Protein AF-A0A820KXP9-F1 (afdb_monomer_lite)

Structure (mmCIF, N/CA/C/O backbone):
data_AF-A0A820KXP9-F1
#
_entry.id   AF-A0A820KXP9-F1
#
loop_
_atom_site.group_PDB
_atom_site.id
_atom_site.type_symbol
_atom_site.label_atom_id
_atom_site.label_alt_id
_atom_site.label_comp_id
_atom_site.label_asym_id
_atom_site.label_entity_id
_atom_site.label_seq_id
_atom_site.pdbx_PDB_ins_code
_atom_site.Cartn_x
_atom_site.Cartn_y
_atom_site.Cartn_z
_atom_site.occupancy
_atom_site.B_iso_or_equiv
_atom_site.auth_seq_id
_atom_site.auth_comp_id
_atom_site.auth_asym_id
_atom_site.auth_atom_id
_atom_site.pdbx_PDB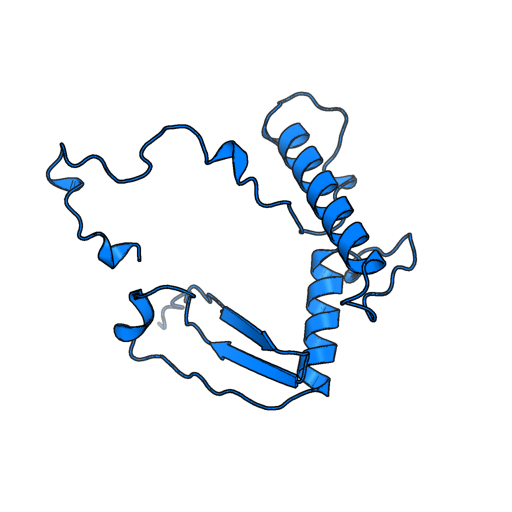_model_num
ATOM 1 N N . MET A 1 1 ? 35.021 18.120 13.306 1.00 30.69 1 MET A N 1
ATOM 2 C CA . MET A 1 1 ? 33.704 17.980 13.964 1.00 30.69 1 MET A CA 1
ATOM 3 C C . MET A 1 1 ? 32.662 17.988 12.854 1.00 30.69 1 MET A C 1
ATOM 5 O O . MET A 1 1 ? 32.272 19.050 12.396 1.00 30.69 1 MET A O 1
ATOM 9 N N . GLY A 1 2 ? 32.375 16.816 12.280 1.00 27.61 2 GLY A N 1
ATOM 10 C CA . GLY A 1 2 ? 31.462 16.685 11.142 1.00 27.61 2 GLY A CA 1
ATOM 11 C C . GLY A 1 2 ? 30.035 16.530 11.647 1.00 27.61 2 GLY A C 1
ATOM 12 O O . GLY A 1 2 ? 29.749 15.583 12.373 1.00 27.61 2 GLY A O 1
ATOM 13 N N . SER A 1 3 ? 29.175 17.485 11.307 1.00 26.31 3 SER A N 1
ATOM 14 C CA . SER A 1 3 ? 27.738 17.419 11.563 1.00 26.31 3 SER A CA 1
ATOM 15 C C . SER A 1 3 ? 27.123 16.321 10.693 1.00 26.31 3 SER A C 1
ATOM 17 O O . SER A 1 3 ? 27.198 16.388 9.466 1.00 26.31 3 SER A O 1
ATOM 19 N N . LEU A 1 4 ? 26.534 15.305 11.327 1.00 26.64 4 LEU A N 1
ATOM 20 C CA . LEU A 1 4 ? 25.611 14.372 10.686 1.00 26.64 4 LEU A CA 1
ATOM 21 C C . LEU A 1 4 ? 24.338 15.152 10.338 1.00 26.64 4 LEU A C 1
ATOM 23 O O . LEU A 1 4 ? 23.431 15.290 11.157 1.00 26.64 4 LEU A O 1
ATOM 27 N N . VAL A 1 5 ? 24.282 15.688 9.120 1.00 29.08 5 VAL A N 1
ATOM 28 C CA . VAL A 1 5 ? 23.026 16.166 8.543 1.00 29.08 5 VAL A CA 1
ATOM 29 C C . VAL A 1 5 ? 22.189 14.927 8.246 1.00 29.08 5 VAL A C 1
ATOM 31 O O . VAL A 1 5 ? 22.459 14.190 7.303 1.00 29.08 5 VAL A O 1
ATOM 34 N N . SER A 1 6 ? 21.195 14.677 9.096 1.00 33.34 6 SER A N 1
ATOM 35 C CA . SER A 1 6 ? 20.122 13.721 8.834 1.00 33.34 6 SER A CA 1
ATOM 36 C C . SER A 1 6 ? 19.336 14.208 7.614 1.00 33.34 6 SER A C 1
ATOM 38 O O . SER A 1 6 ? 18.463 15.073 7.724 1.00 33.34 6 SER A O 1
ATOM 40 N N . SER A 1 7 ? 19.697 13.728 6.422 1.00 35.66 7 SER A N 1
ATOM 41 C CA . SER A 1 7 ? 18.895 13.937 5.221 1.00 35.66 7 SER A CA 1
ATOM 42 C C . SER A 1 7 ? 17.624 13.108 5.358 1.00 35.66 7 SER A C 1
ATOM 44 O O . SER A 1 7 ? 17.677 11.891 5.525 1.00 35.66 7 SER A O 1
ATOM 46 N N . ARG A 1 8 ? 16.463 13.769 5.304 1.00 41.28 8 ARG A N 1
ATOM 47 C CA . ARG A 1 8 ? 15.166 13.102 5.151 1.00 41.28 8 ARG A CA 1
ATOM 48 C C . ARG A 1 8 ? 15.211 12.289 3.855 1.00 41.28 8 ARG A C 1
ATOM 50 O O . ARG A 1 8 ? 15.072 12.846 2.771 1.00 41.28 8 ARG A O 1
ATOM 57 N N . ASN A 1 9 ? 15.479 10.993 3.968 1.00 41.69 9 ASN A N 1
ATOM 58 C CA . ASN A 1 9 ? 15.528 10.069 2.841 1.00 41.69 9 ASN A CA 1
ATOM 59 C C . ASN A 1 9 ? 14.094 9.758 2.397 1.00 41.69 9 ASN A C 1
ATOM 61 O O . ASN A 1 9 ? 13.546 8.711 2.736 1.00 41.69 9 ASN A O 1
ATOM 65 N N . ASN A 1 10 ? 13.475 10.677 1.659 1.00 53.03 10 ASN A N 1
ATOM 66 C CA . ASN A 1 10 ? 12.269 10.361 0.905 1.00 53.03 10 ASN A CA 1
ATOM 67 C C . ASN A 1 10 ? 12.702 9.467 -0.258 1.00 53.03 10 ASN A C 1
ATOM 69 O O . ASN A 1 10 ? 13.317 9.935 -1.213 1.00 53.03 10 ASN A O 1
ATOM 73 N N . ILE A 1 11 ? 12.460 8.164 -0.133 1.00 59.84 11 ILE A N 1
ATOM 74 C CA . ILE A 1 11 ? 12.668 7.222 -1.229 1.00 59.84 11 ILE A CA 1
ATOM 75 C C . ILE A 1 11 ? 11.382 7.210 -2.043 1.00 59.84 11 ILE A C 1
ATOM 77 O O . ILE A 1 11 ? 10.348 6.733 -1.576 1.00 59.84 11 ILE A O 1
ATOM 81 N N . CYS A 1 12 ? 11.463 7.704 -3.271 1.00 57.97 12 CYS A N 1
ATOM 82 C CA . CYS A 1 12 ? 10.415 7.536 -4.258 1.00 57.97 12 CYS A CA 1
ATOM 83 C C . CYS A 1 12 ? 10.835 6.430 -5.214 1.00 57.97 12 CYS A C 1
ATOM 85 O O . CYS A 1 12 ? 11.901 6.478 -5.831 1.00 57.97 12 CYS A O 1
ATOM 87 N N . SER A 1 13 ? 10.001 5.402 -5.304 1.00 65.94 13 SER A N 1
ATOM 88 C CA . SER A 1 13 ? 10.236 4.270 -6.187 1.00 65.94 13 SER A CA 1
ATOM 89 C C . SER A 1 13 ? 8.992 3.975 -6.998 1.00 65.94 13 SER A C 1
ATOM 91 O O . SER A 1 13 ? 7.913 3.822 -6.425 1.00 65.94 13 SER A O 1
ATOM 93 N N . PHE A 1 14 ? 9.157 3.838 -8.307 1.00 67.56 14 PHE A N 1
ATOM 94 C CA . PHE A 1 14 ? 8.088 3.464 -9.221 1.00 67.56 14 PHE A CA 1
ATOM 95 C C . PHE A 1 14 ? 8.423 2.129 -9.876 1.00 67.56 14 PHE A C 1
ATOM 97 O O . PHE A 1 14 ? 9.585 1.860 -10.187 1.00 67.56 14 PHE A O 1
ATOM 104 N N . LYS A 1 15 ? 7.412 1.277 -10.061 1.00 70.62 15 LYS A N 1
ATOM 105 C CA . LYS A 1 15 ? 7.572 -0.052 -10.658 1.00 70.62 15 LYS A CA 1
ATOM 106 C C . LYS A 1 15 ? 6.535 -0.267 -11.745 1.00 70.62 15 LYS A C 1
ATOM 108 O O . LYS A 1 15 ? 5.350 -0.055 -11.511 1.00 70.62 15 LYS A O 1
ATOM 113 N N . ILE A 1 16 ? 6.996 -0.761 -12.890 1.00 70.31 16 ILE A N 1
ATOM 114 C CA . ILE A 1 16 ? 6.144 -1.148 -14.017 1.00 70.31 16 ILE A CA 1
ATOM 115 C C . ILE A 1 16 ? 6.354 -2.637 -14.276 1.00 70.31 16 ILE A C 1
ATOM 117 O O . ILE A 1 16 ? 7.490 -3.075 -14.492 1.00 70.31 16 ILE A O 1
ATOM 121 N N . ASP A 1 17 ? 5.265 -3.405 -14.222 1.00 73.88 17 ASP A N 1
ATOM 122 C CA . ASP A 1 17 ? 5.172 -4.822 -14.610 1.00 73.88 17 ASP A CA 1
ATOM 123 C C . ASP A 1 17 ? 6.248 -5.754 -14.038 1.00 73.88 17 ASP A C 1
ATOM 125 O O . ASP A 1 17 ? 6.628 -6.740 -14.669 1.00 73.88 17 ASP A O 1
ATOM 129 N N . ASP A 1 18 ? 6.790 -5.440 -12.858 1.00 76.81 18 ASP A N 1
ATOM 130 C CA . ASP A 1 18 ? 7.948 -6.138 -12.285 1.00 76.81 18 ASP A CA 1
ATOM 131 C C . ASP A 1 18 ? 9.154 -6.229 -13.234 1.00 76.81 18 ASP A C 1
ATOM 133 O O . ASP A 1 18 ? 9.982 -7.123 -13.091 1.00 76.81 18 ASP A O 1
ATOM 137 N N . ARG A 1 19 ? 9.275 -5.325 -14.210 1.00 72.19 19 ARG A N 1
ATOM 138 C CA . ARG A 1 19 ? 10.355 -5.318 -15.211 1.00 72.19 19 ARG A CA 1
ATOM 139 C C . ARG A 1 19 ? 11.213 -4.079 -15.125 1.00 72.19 19 ARG A C 1
ATOM 141 O O . ARG A 1 19 ? 12.417 -4.167 -15.355 1.00 72.19 19 ARG A O 1
ATOM 148 N N . MET A 1 20 ? 10.600 -2.955 -14.786 1.00 73.19 20 MET A N 1
ATOM 149 C CA . MET A 1 20 ? 11.275 -1.674 -14.680 1.00 73.19 20 MET A CA 1
ATOM 150 C C . MET A 1 20 ? 11.098 -1.118 -13.279 1.00 73.19 20 MET A C 1
ATOM 152 O O . MET A 1 20 ? 10.023 -1.231 -12.682 1.00 73.19 20 MET A O 1
ATOM 156 N N . SER A 1 21 ? 12.167 -0.517 -12.772 1.00 74.50 21 SER A N 1
ATOM 157 C CA . SER A 1 21 ? 12.122 0.290 -11.565 1.00 74.50 21 SER A CA 1
ATOM 158 C C . SER A 1 21 ? 12.817 1.611 -11.828 1.00 74.50 21 SER A C 1
ATOM 160 O O . SER A 1 21 ? 13.887 1.630 -12.436 1.00 74.50 21 SER A O 1
ATOM 162 N N . THR A 1 22 ? 12.235 2.685 -11.313 1.00 76.44 22 THR A N 1
ATOM 163 C CA . THR A 1 22 ? 12.957 3.929 -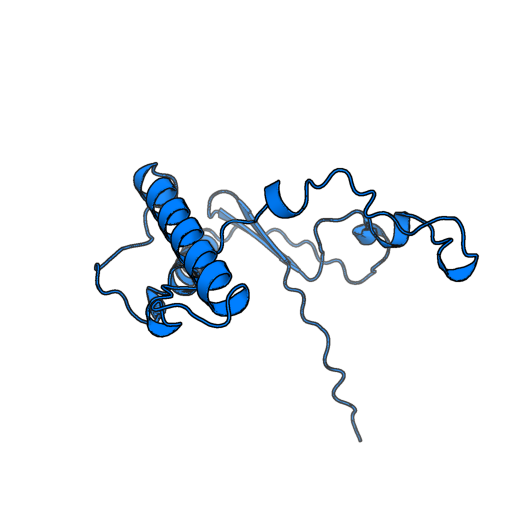11.048 1.00 76.44 22 THR A CA 1
ATOM 164 C C . THR A 1 22 ? 13.043 4.101 -9.536 1.00 76.44 22 THR A C 1
ATOM 166 O O . THR A 1 22 ? 12.128 3.712 -8.800 1.00 76.44 22 THR A O 1
ATOM 169 N N . CYS A 1 23 ? 14.173 4.600 -9.052 1.00 73.75 23 CYS A N 1
ATOM 170 C CA . CYS A 1 23 ? 14.372 4.936 -7.649 1.00 73.75 23 CYS A CA 1
ATOM 171 C C . CYS A 1 23 ? 15.129 6.256 -7.560 1.00 73.75 23 CYS A C 1
ATOM 173 O O . CYS A 1 23 ? 16.123 6.446 -8.255 1.00 73.75 23 CYS A O 1
ATOM 175 N N . GLY A 1 24 ? 14.673 7.150 -6.693 1.00 73.88 24 GLY A N 1
ATOM 176 C CA . GLY A 1 24 ? 15.313 8.440 -6.492 1.00 73.88 24 GLY A CA 1
ATOM 177 C C . GLY A 1 24 ? 14.679 9.207 -5.342 1.00 73.88 24 GLY A C 1
ATOM 178 O O . GLY A 1 24 ? 13.842 8.683 -4.607 1.00 73.88 24 GLY A O 1
ATOM 179 N N . SER A 1 25 ? 15.075 10.467 -5.200 1.00 74.38 25 SER A N 1
ATOM 180 C CA . SER A 1 25 ? 14.521 11.397 -4.208 1.00 74.38 25 SER A CA 1
ATOM 181 C C . SER A 1 25 ? 13.325 12.204 -4.727 1.00 74.38 25 SER A C 1
ATOM 183 O O . SER A 1 25 ? 12.851 13.114 -4.052 1.00 74.38 25 SER A O 1
ATOM 185 N N . ALA A 1 26 ? 12.869 11.914 -5.947 1.00 72.69 26 ALA A N 1
ATOM 186 C CA . ALA A 1 26 ? 11.860 12.683 -6.660 1.00 72.69 26 ALA A CA 1
ATOM 187 C C . ALA A 1 26 ? 10.428 12.306 -6.252 1.00 72.69 26 ALA A C 1
ATOM 189 O O . ALA A 1 26 ? 9.919 11.261 -6.658 1.00 72.69 26 ALA A O 1
ATOM 190 N N . ASN A 1 27 ? 9.754 13.194 -5.521 1.00 74.81 27 ASN A N 1
ATOM 191 C CA . ASN A 1 27 ? 8.331 13.059 -5.198 1.00 74.81 27 ASN A CA 1
ATOM 192 C C . ASN A 1 27 ? 7.446 13.182 -6.452 1.00 74.81 27 ASN A C 1
ATOM 194 O O . ASN A 1 27 ? 7.836 13.806 -7.431 1.00 74.81 27 ASN A O 1
ATOM 198 N N . ILE A 1 28 ? 6.233 12.613 -6.431 1.00 77.62 28 ILE A N 1
ATOM 199 C CA . ILE A 1 28 ? 5.243 12.757 -7.516 1.00 77.62 28 ILE A CA 1
ATOM 200 C C . ILE A 1 28 ? 4.494 14.083 -7.331 1.00 77.62 28 ILE A C 1
ATOM 202 O O . ILE A 1 28 ? 3.407 14.110 -6.764 1.00 77.62 28 ILE A O 1
ATOM 206 N N . ASN A 1 29 ? 5.118 15.180 -7.751 1.00 76.75 29 ASN A N 1
ATOM 207 C CA . ASN A 1 29 ? 4.562 16.532 -7.736 1.00 76.75 29 ASN A CA 1
ATOM 208 C C . ASN A 1 29 ? 5.291 17.422 -8.773 1.00 76.75 29 ASN A C 1
ATOM 210 O O . ASN A 1 29 ? 6.221 16.949 -9.433 1.00 76.75 29 ASN A O 1
ATOM 214 N N . ASP A 1 30 ? 4.867 18.670 -8.948 1.00 75.12 30 ASP A N 1
ATOM 215 C CA . ASP A 1 30 ? 5.422 19.616 -9.930 1.00 75.12 30 ASP A CA 1
ATOM 216 C C . ASP A 1 30 ? 6.693 20.322 -9.413 1.00 75.12 30 ASP A C 1
ATOM 218 O O . ASP A 1 30 ? 7.436 20.936 -10.181 1.00 75.12 30 ASP A O 1
ATOM 222 N N . LEU A 1 31 ? 7.037 20.149 -8.128 1.00 68.88 31 LEU A N 1
ATOM 223 C CA . LEU A 1 31 ? 8.304 20.622 -7.539 1.00 68.88 31 LEU A CA 1
ATOM 224 C C . LEU A 1 31 ? 9.571 20.010 -8.179 1.00 68.88 31 LEU A C 1
ATOM 226 O O . LEU A 1 31 ? 10.681 20.467 -7.891 1.00 68.88 31 LEU A O 1
ATOM 230 N N . LYS A 1 32 ? 9.427 18.994 -9.042 1.00 61.31 32 LYS A N 1
ATOM 231 C CA . LYS A 1 32 ? 10.524 18.239 -9.674 1.00 61.31 32 LYS A CA 1
ATOM 232 C C . LYS A 1 32 ? 11.507 19.093 -10.474 1.00 61.31 32 LYS A C 1
ATOM 234 O O . LYS A 1 32 ? 12.686 18.760 -10.501 1.00 61.31 32 LYS A O 1
ATOM 239 N N . GLU A 1 33 ? 11.061 20.184 -11.095 1.00 54.62 33 GLU A N 1
ATOM 240 C CA . GLU A 1 33 ? 11.923 21.004 -11.964 1.00 54.62 33 GLU A CA 1
ATOM 241 C C . GLU A 1 33 ? 12.922 21.897 -11.198 1.00 54.62 33 GLU A C 1
ATOM 243 O O . GLU A 1 33 ? 13.767 22.534 -11.822 1.00 54.62 33 GLU A O 1
ATOM 248 N N . LYS A 1 34 ? 12.851 21.965 -9.857 1.00 53.62 34 LYS A N 1
ATOM 249 C CA . LYS A 1 34 ? 13.663 22.895 -9.043 1.00 53.62 34 LYS A CA 1
ATOM 250 C C . LYS A 1 34 ? 14.768 22.249 -8.198 1.00 53.62 34 LYS A C 1
ATOM 252 O O . LYS A 1 34 ? 15.485 22.983 -7.520 1.00 53.62 34 LYS A O 1
ATOM 257 N N . ASP A 1 35 ? 14.904 20.921 -8.188 1.00 54.91 35 ASP A N 1
ATOM 258 C CA . ASP A 1 35 ? 15.929 20.222 -7.393 1.00 54.91 35 ASP A CA 1
ATOM 259 C C . ASP A 1 35 ? 16.952 19.542 -8.323 1.00 54.91 35 ASP A C 1
ATOM 261 O O . ASP A 1 35 ? 16.672 18.510 -8.931 1.00 54.91 35 ASP A O 1
ATOM 265 N N . ASP A 1 36 ? 18.161 20.110 -8.409 1.00 55.03 36 ASP A N 1
ATOM 266 C CA . ASP A 1 36 ? 19.274 19.684 -9.287 1.00 55.03 36 ASP A CA 1
ATOM 267 C C . ASP A 1 36 ? 19.805 18.255 -9.009 1.00 55.03 36 ASP A C 1
ATOM 269 O O . ASP A 1 36 ? 20.770 17.800 -9.624 1.00 55.03 36 ASP A O 1
ATOM 273 N N . ARG A 1 37 ? 19.207 17.520 -8.065 1.00 54.47 37 ARG A N 1
ATOM 274 C CA . ARG A 1 37 ? 19.613 16.163 -7.649 1.00 54.47 37 ARG A CA 1
ATOM 275 C C . ARG A 1 37 ? 18.833 15.050 -8.354 1.00 54.47 37 ARG A C 1
ATOM 277 O O . ARG A 1 37 ? 18.807 13.912 -7.883 1.00 54.47 37 ARG A O 1
ATOM 284 N N . PHE A 1 38 ? 18.178 15.370 -9.464 1.00 50.19 38 PHE A N 1
ATOM 285 C CA . PHE A 1 38 ? 17.323 14.446 -10.195 1.00 50.19 38 PHE A CA 1
ATOM 286 C C . PHE A 1 38 ? 18.152 13.433 -10.999 1.00 50.19 38 PHE A C 1
ATOM 288 O O . PHE A 1 38 ? 18.758 13.767 -12.013 1.00 50.19 38 PHE A O 1
ATOM 295 N N . ILE A 1 39 ? 18.168 12.176 -10.553 1.00 55.12 39 ILE A N 1
ATOM 296 C CA . ILE A 1 39 ? 18.684 11.042 -11.330 1.00 55.12 39 ILE A CA 1
ATOM 297 C C . ILE A 1 39 ? 17.516 10.081 -11.539 1.00 55.12 39 ILE A C 1
ATOM 299 O O . ILE A 1 39 ? 17.194 9.277 -10.665 1.00 55.12 39 ILE A O 1
ATOM 303 N N . GLU A 1 40 ? 16.845 10.191 -12.684 1.00 56.53 40 GLU A N 1
ATOM 304 C CA . GLU A 1 40 ? 15.847 9.216 -13.125 1.00 56.53 40 GLU A CA 1
ATOM 305 C C . GLU A 1 40 ? 16.521 8.220 -14.069 1.00 56.53 40 GLU A C 1
ATOM 307 O O . GLU A 1 40 ? 16.515 8.368 -15.288 1.00 56.53 40 GLU A O 1
ATOM 312 N N . GLU A 1 41 ? 17.145 7.197 -13.490 1.00 59.38 41 GLU A N 1
ATOM 313 C CA . GLU A 1 41 ? 17.644 6.059 -14.256 1.00 59.38 41 GLU A CA 1
ATOM 314 C C . GLU A 1 41 ? 16.625 4.922 -14.200 1.00 59.38 41 GLU A C 1
ATOM 316 O O . GLU A 1 41 ? 16.402 4.290 -13.165 1.00 59.38 41 GLU A O 1
ATOM 321 N N . SER A 1 42 ? 15.982 4.655 -15.337 1.00 57.81 42 SER A N 1
ATOM 322 C CA . SER A 1 42 ? 15.151 3.468 -15.506 1.00 57.81 42 SER A CA 1
ATOM 323 C C . SER A 1 42 ? 16.031 2.280 -15.881 1.00 57.81 42 SER A C 1
ATOM 325 O O . SER A 1 42 ? 16.648 2.277 -16.949 1.00 57.81 42 SER A O 1
ATOM 327 N N . VAL A 1 43 ? 16.052 1.245 -15.042 1.00 61.72 43 VAL A N 1
ATOM 328 C CA . VAL A 1 43 ? 16.806 0.017 -15.322 1.00 61.72 43 VAL A CA 1
ATOM 329 C C . VAL A 1 43 ? 15.840 -1.156 -15.488 1.00 61.72 43 VAL A C 1
ATOM 331 O O . VAL A 1 43 ? 14.916 -1.343 -14.691 1.00 61.72 43 VAL A O 1
ATOM 334 N N . LEU A 1 44 ? 16.049 -1.961 -16.535 1.00 67.56 44 LEU A N 1
ATOM 335 C CA . LEU A 1 44 ? 15.322 -3.212 -16.747 1.00 67.56 44 LEU A CA 1
ATOM 336 C C . LEU A 1 44 ? 15.904 -4.296 -15.833 1.00 67.56 44 LEU A C 1
ATOM 338 O O . LEU A 1 44 ? 16.943 -4.882 -16.132 1.00 67.56 44 LEU A O 1
ATOM 342 N N . VAL A 1 45 ? 15.239 -4.583 -14.718 1.00 69.25 45 VAL A N 1
ATOM 343 C CA . VAL A 1 45 ? 15.763 -5.475 -13.673 1.00 69.25 45 VAL A CA 1
ATOM 344 C C . VAL A 1 45 ? 14.690 -6.446 -13.185 1.00 69.25 45 VAL A C 1
ATOM 346 O O . VAL A 1 45 ? 14.381 -6.519 -12.003 1.00 69.25 45 VAL A O 1
ATOM 349 N N . GLY A 1 46 ? 14.123 -7.244 -14.094 1.00 75.12 46 GLY A N 1
ATOM 350 C CA . GLY A 1 46 ? 12.904 -8.008 -13.803 1.00 75.12 46 GLY A CA 1
ATOM 351 C C . GLY A 1 46 ? 12.948 -8.923 -12.565 1.00 75.12 46 GLY A C 1
ATOM 352 O O . GLY A 1 46 ? 12.025 -8.940 -11.752 1.00 75.12 46 GLY A O 1
ATOM 353 N N . LYS A 1 47 ? 14.060 -9.638 -12.343 1.00 81.25 47 LYS A N 1
ATOM 354 C CA . LYS A 1 47 ? 14.226 -10.480 -11.140 1.00 81.25 47 LYS A CA 1
ATOM 355 C C . LYS A 1 47 ? 14.322 -9.657 -9.853 1.00 81.25 47 LYS A C 1
ATOM 357 O O . LYS A 1 47 ? 13.765 -10.059 -8.839 1.00 81.25 47 LYS A O 1
ATOM 362 N N . PHE A 1 48 ? 15.010 -8.520 -9.905 1.00 82.31 48 PHE A N 1
ATOM 363 C CA . PHE A 1 48 ? 15.159 -7.611 -8.770 1.00 82.31 48 PHE A CA 1
ATOM 364 C C . PHE A 1 48 ? 13.856 -6.865 -8.474 1.00 82.31 48 PHE A C 1
ATOM 366 O O . PHE A 1 48 ? 13.433 -6.820 -7.327 1.00 82.31 48 PHE A O 1
ATOM 373 N N . CYS A 1 49 ? 13.179 -6.332 -9.496 1.00 80.88 49 CYS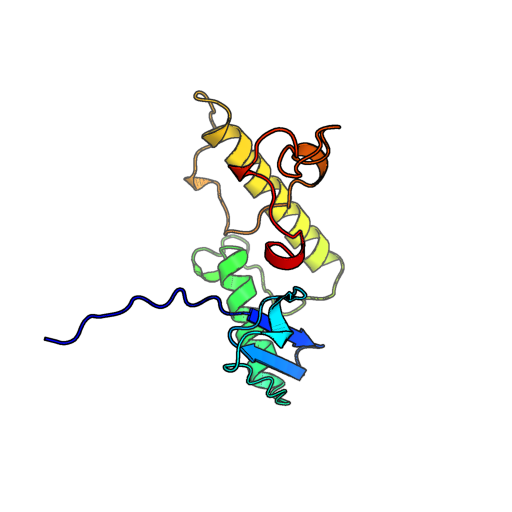 A N 1
ATOM 374 C CA . CYS A 1 49 ? 11.866 -5.704 -9.356 1.00 80.88 49 CYS A CA 1
ATOM 375 C C . CYS A 1 49 ? 10.889 -6.656 -8.672 1.00 80.88 49 CYS A C 1
ATOM 377 O O . CYS A 1 49 ? 10.249 -6.269 -7.692 1.00 80.88 49 CYS A O 1
ATOM 379 N N . SER A 1 50 ? 10.836 -7.902 -9.156 1.00 81.38 50 SER A N 1
ATOM 380 C CA . SER A 1 50 ? 9.939 -8.914 -8.618 1.00 81.38 50 SER A CA 1
ATOM 381 C C . SER A 1 50 ? 10.293 -9.312 -7.186 1.00 81.38 50 SER A C 1
ATOM 383 O O . SER A 1 50 ? 9.394 -9.311 -6.347 1.00 81.38 50 SER A O 1
ATOM 385 N N . SER A 1 51 ? 11.567 -9.588 -6.872 1.00 85.12 51 SER A N 1
ATOM 386 C CA . SER A 1 51 ? 11.983 -9.959 -5.509 1.00 85.12 51 SER A CA 1
ATOM 387 C C . SER A 1 51 ? 11.780 -8.814 -4.520 1.00 85.12 51 SER A C 1
ATOM 389 O O . SER A 1 51 ? 11.271 -9.011 -3.416 1.00 85.12 51 SER A O 1
ATOM 391 N N . TRP A 1 52 ? 12.101 -7.592 -4.938 1.00 82.75 52 TRP A N 1
ATOM 392 C CA . TRP A 1 52 ? 11.899 -6.408 -4.125 1.00 82.75 52 TRP A CA 1
ATOM 393 C C . TRP A 1 52 ? 10.411 -6.122 -3.915 1.00 82.75 52 TRP A C 1
ATOM 395 O O . TRP A 1 52 ? 10.009 -5.758 -2.813 1.00 82.75 52 TRP A O 1
ATOM 405 N N . ARG A 1 53 ? 9.567 -6.299 -4.944 1.00 84.31 53 ARG A N 1
ATOM 406 C CA . ARG A 1 53 ? 8.109 -6.152 -4.803 1.00 84.31 53 ARG A CA 1
ATOM 407 C C . ARG A 1 53 ? 7.532 -7.219 -3.870 1.00 84.31 53 ARG A C 1
ATOM 409 O O . ARG A 1 53 ? 6.723 -6.846 -3.026 1.00 84.31 53 ARG A O 1
ATOM 416 N N . THR A 1 54 ? 7.997 -8.477 -3.933 1.00 85.62 54 THR A N 1
ATOM 417 C CA . THR A 1 54 ? 7.623 -9.500 -2.933 1.00 85.62 54 THR A CA 1
ATOM 418 C C . THR A 1 54 ? 7.925 -8.988 -1.539 1.00 85.62 54 THR A C 1
ATOM 420 O O . THR A 1 54 ? 7.052 -8.991 -0.681 1.00 85.62 54 THR A O 1
ATOM 423 N N . LYS A 1 55 ? 9.154 -8.498 -1.332 1.00 86.81 55 LYS A N 1
ATOM 424 C CA . LYS A 1 55 ? 9.621 -8.129 -0.002 1.00 86.81 55 LYS A CA 1
ATOM 425 C C . LYS A 1 55 ? 8.841 -6.965 0.592 1.00 86.81 55 LYS A C 1
ATOM 427 O O . LYS A 1 55 ? 8.519 -6.986 1.775 1.00 86.81 55 LYS A O 1
ATOM 432 N N . ILE A 1 56 ? 8.517 -5.969 -0.233 1.00 85.81 56 ILE A N 1
ATOM 433 C CA . ILE A 1 56 ? 7.663 -4.851 0.176 1.00 85.81 56 ILE A CA 1
ATOM 434 C C . ILE A 1 56 ? 6.294 -5.373 0.611 1.00 85.81 56 ILE A C 1
ATOM 436 O O . ILE A 1 56 ? 5.846 -5.026 1.698 1.00 85.81 56 ILE A O 1
ATOM 440 N N . PHE A 1 57 ? 5.650 -6.233 -0.182 1.00 87.06 57 PHE A N 1
ATOM 441 C CA . PHE A 1 57 ? 4.340 -6.770 0.184 1.00 87.06 57 PHE A CA 1
ATOM 442 C C . PHE A 1 57 ? 4.383 -7.664 1.428 1.00 87.06 57 PHE A C 1
ATOM 444 O O . PHE A 1 57 ? 3.500 -7.558 2.271 1.00 87.06 57 PHE A O 1
ATOM 451 N N . GLU A 1 58 ? 5.420 -8.488 1.599 1.00 86.50 58 GLU A N 1
ATOM 452 C CA . GLU A 1 58 ? 5.603 -9.283 2.821 1.00 86.50 58 GLU A CA 1
ATOM 453 C C . GLU A 1 58 ? 5.662 -8.403 4.075 1.00 86.50 58 GLU A C 1
ATOM 455 O O . GLU A 1 58 ? 5.093 -8.753 5.107 1.00 86.50 58 GLU A O 1
ATOM 460 N N . ILE A 1 59 ? 6.357 -7.265 3.990 1.00 85.25 59 ILE A N 1
ATOM 461 C CA . ILE A 1 59 ? 6.462 -6.306 5.093 1.00 85.25 59 ILE A CA 1
ATOM 462 C C . ILE A 1 59 ? 5.125 -5.590 5.298 1.00 85.25 59 ILE A C 1
ATOM 464 O O . ILE A 1 59 ? 4.638 -5.526 6.424 1.00 85.25 59 ILE A O 1
ATOM 468 N N . LEU A 1 60 ? 4.519 -5.084 4.220 1.00 84.88 60 LEU A N 1
ATOM 469 C CA . LEU A 1 60 ? 3.259 -4.343 4.268 1.00 84.88 60 LEU A CA 1
ATOM 470 C C . LEU A 1 60 ? 2.116 -5.176 4.854 1.00 84.88 60 LEU A C 1
ATOM 472 O O . LEU A 1 60 ? 1.351 -4.651 5.649 1.00 84.88 60 LEU A O 1
ATOM 476 N N . PHE A 1 61 ? 2.019 -6.463 4.528 1.00 84.62 61 PHE A N 1
ATOM 477 C CA . PHE A 1 61 ? 0.978 -7.347 5.066 1.00 84.62 61 PHE A CA 1
ATOM 478 C C . PHE A 1 61 ? 1.364 -8.047 6.371 1.00 84.62 61 PHE A C 1
ATOM 480 O O . PHE A 1 61 ? 0.675 -8.976 6.792 1.00 84.62 61 PHE A O 1
ATOM 487 N N . GLY A 1 62 ? 2.506 -7.706 6.973 1.00 83.75 62 GLY A N 1
ATOM 4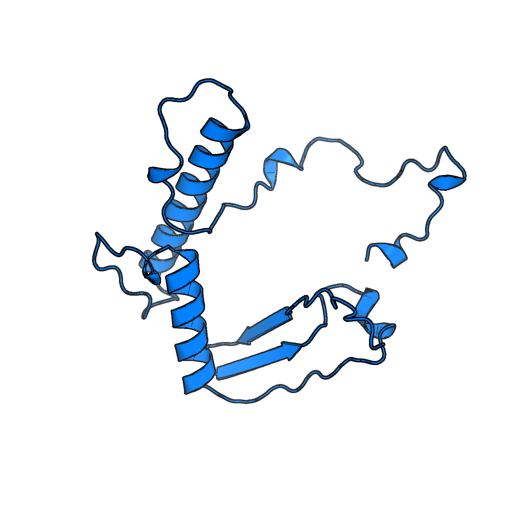88 C CA . GLY A 1 62 ? 2.975 -8.348 8.203 1.00 83.75 62 GLY A CA 1
ATOM 489 C C . GLY A 1 62 ? 3.433 -9.806 8.046 1.00 83.75 62 GLY A C 1
ATOM 490 O O . GLY A 1 62 ? 3.988 -10.357 8.991 1.00 83.75 62 GLY A O 1
ATOM 491 N N . ILE A 1 63 ? 3.290 -10.402 6.855 1.00 87.25 63 ILE A N 1
ATOM 492 C CA . ILE A 1 63 ? 3.676 -11.782 6.503 1.00 87.25 63 ILE A CA 1
ATOM 493 C C . ILE A 1 63 ? 5.138 -12.063 6.860 1.00 87.25 63 ILE A C 1
ATOM 495 O O . ILE A 1 63 ? 5.476 -13.153 7.313 1.00 87.25 63 ILE A O 1
ATOM 499 N N . HIS A 1 64 ? 6.009 -11.068 6.678 1.00 85.19 64 HIS A N 1
ATOM 500 C CA . HIS A 1 64 ? 7.420 -11.180 7.031 1.00 85.19 64 HIS A CA 1
ATOM 501 C C . HIS A 1 64 ? 7.654 -11.465 8.523 1.00 85.19 64 HIS A C 1
ATOM 503 O O . HIS A 1 64 ? 8.629 -12.125 8.877 1.00 85.19 64 HIS A O 1
ATOM 509 N N . PHE A 1 65 ? 6.800 -10.919 9.389 1.00 82.75 65 PHE A N 1
ATOM 510 C CA . PHE A 1 65 ? 6.943 -11.000 10.841 1.00 82.75 65 PHE A CA 1
ATOM 511 C C . PHE A 1 65 ? 6.139 -12.164 11.416 1.00 82.75 65 PHE A C 1
ATOM 513 O O . PHE A 1 65 ? 6.625 -12.866 12.299 1.00 82.75 65 PHE A O 1
ATOM 520 N N . ASN A 1 66 ? 4.928 -12.377 10.903 1.00 81.75 66 ASN A N 1
ATOM 521 C CA . ASN A 1 66 ? 4.057 -13.474 11.289 1.00 81.75 66 ASN A CA 1
ATOM 522 C C . ASN A 1 66 ? 3.135 -13.831 10.113 1.00 81.75 66 ASN A C 1
ATOM 524 O O . ASN A 1 66 ? 2.411 -12.974 9.608 1.00 81.75 66 ASN A O 1
ATOM 528 N N . ASN A 1 67 ? 3.152 -15.093 9.675 1.00 83.81 67 ASN A N 1
ATOM 529 C CA . ASN A 1 67 ? 2.328 -15.578 8.563 1.00 83.81 67 ASN A CA 1
ATOM 530 C C . ASN A 1 67 ? 1.420 -16.740 9.000 1.00 83.81 67 ASN A C 1
ATOM 532 O O . ASN A 1 67 ? 1.631 -17.879 8.577 1.00 83.81 67 ASN A O 1
ATOM 536 N N . PRO A 1 68 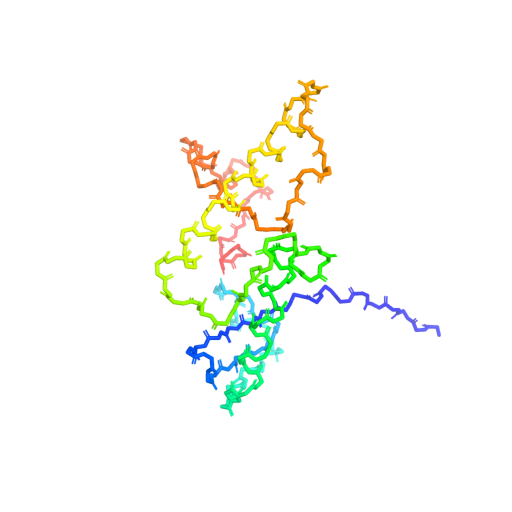? 0.412 -16.484 9.851 1.00 76.06 68 PRO A N 1
ATOM 537 C CA . PRO A 1 68 ? -0.436 -17.542 10.399 1.00 76.06 68 PRO A CA 1
ATOM 538 C C . PRO A 1 68 ? -1.241 -18.280 9.317 1.00 76.06 68 PRO A C 1
ATOM 540 O O . PRO A 1 68 ? -1.506 -19.471 9.449 1.00 76.06 68 PRO A O 1
ATOM 543 N N . ASN A 1 69 ? -1.580 -17.596 8.221 1.00 78.44 69 ASN A N 1
ATOM 544 C CA . ASN A 1 69 ? -2.405 -18.134 7.137 1.00 78.44 69 ASN A CA 1
ATOM 545 C C . ASN A 1 69 ? -1.590 -18.776 6.002 1.00 78.44 69 ASN A C 1
ATOM 547 O O . ASN A 1 69 ? -2.167 -19.199 5.001 1.00 78.44 69 ASN A O 1
ATOM 551 N N . ASN A 1 70 ? -0.259 -18.839 6.142 1.00 82.25 70 ASN A N 1
ATOM 552 C CA . ASN A 1 70 ? 0.668 -19.274 5.094 1.00 82.25 70 ASN A CA 1
ATOM 553 C C . ASN A 1 70 ? 0.380 -18.602 3.734 1.00 82.25 70 ASN A C 1
ATOM 555 O O . ASN A 1 70 ? 0.405 -19.237 2.678 1.00 82.25 70 ASN A O 1
ATOM 559 N N . THR A 1 71 ? 0.049 -17.308 3.772 1.00 81.06 71 THR A N 1
ATOM 560 C CA . THR A 1 71 ? -0.283 -16.518 2.588 1.00 81.06 71 THR A CA 1
ATOM 561 C C . THR A 1 71 ? 0.983 -16.244 1.788 1.00 81.06 71 THR A C 1
ATOM 563 O O . THR A 1 71 ? 1.989 -15.795 2.341 1.00 81.06 71 THR A O 1
ATOM 566 N N . GLU A 1 72 ? 0.922 -16.466 0.478 1.00 80.62 72 GLU A N 1
ATOM 567 C CA . GLU A 1 72 ? 1.997 -16.131 -0.453 1.00 80.62 72 GLU A CA 1
ATOM 568 C C . GLU A 1 72 ? 1.641 -14.897 -1.290 1.00 80.62 72 GLU A C 1
ATOM 570 O O . GLU A 1 72 ? 0.509 -14.727 -1.738 1.00 80.62 72 GLU A O 1
ATOM 575 N N . VAL A 1 73 ? 2.642 -14.048 -1.532 1.00 81.19 73 VAL A N 1
ATOM 576 C CA . VAL A 1 73 ? 2.548 -12.767 -2.268 1.00 81.19 73 VAL A CA 1
ATOM 577 C C . VAL A 1 73 ? 3.161 -12.853 -3.673 1.00 81.19 73 VAL A C 1
ATOM 579 O O . VAL A 1 73 ? 3.695 -11.887 -4.236 1.00 81.19 73 VAL A O 1
ATOM 582 N N . THR A 1 74 ? 3.145 -14.059 -4.235 1.00 77.62 74 THR A N 1
ATOM 583 C CA . THR A 1 74 ? 3.679 -14.379 -5.564 1.00 77.62 74 THR A CA 1
ATOM 584 C C . THR A 1 74 ? 2.747 -13.895 -6.670 1.00 77.62 74 THR A C 1
ATOM 586 O O . THR A 1 74 ? 3.212 -13.280 -7.631 1.00 77.62 74 THR A O 1
ATOM 589 N N . ASP A 1 75 ? 1.443 -14.100 -6.499 1.00 80.19 75 ASP A N 1
ATOM 590 C CA . ASP A 1 75 ? 0.396 -13.584 -7.375 1.00 80.19 75 ASP A CA 1
ATOM 591 C C . ASP A 1 75 ? -0.115 -12.233 -6.862 1.00 80.19 75 ASP A C 1
ATOM 593 O O . ASP A 1 75 ? -0.574 -12.112 -5.730 1.00 80.19 75 ASP A O 1
ATOM 597 N N . ARG A 1 76 ? 0.033 -11.201 -7.693 1.00 75.81 76 ARG A N 1
ATOM 598 C CA . ARG A 1 76 ? -0.107 -9.786 -7.307 1.00 75.81 76 ARG A CA 1
ATOM 599 C C . ARG A 1 76 ? -1.088 -9.019 -8.185 1.00 75.81 76 ARG A C 1
ATOM 601 O O . ARG A 1 76 ? -1.167 -7.797 -8.087 1.00 75.81 76 ARG A O 1
ATOM 608 N N . VAL A 1 77 ? -1.731 -9.718 -9.116 1.00 81.44 77 VAL A N 1
ATOM 609 C CA . VAL A 1 77 ? -2.653 -9.132 -10.101 1.00 81.44 77 VAL A CA 1
ATOM 610 C C . VAL A 1 77 ? -4.008 -9.829 -10.046 1.00 81.44 77 VAL A C 1
ATOM 612 O O . VAL A 1 77 ? -4.987 -9.266 -10.522 1.00 81.44 77 VAL A O 1
ATOM 615 N N . SER A 1 78 ? -4.098 -11.024 -9.453 1.00 85.44 78 SER A N 1
ATOM 616 C CA . SER A 1 78 ? -5.391 -11.681 -9.304 1.00 85.44 78 SER A CA 1
ATOM 617 C C . SER A 1 78 ? -6.349 -10.917 -8.402 1.00 85.44 78 SER A C 1
ATOM 619 O O . SER A 1 78 ? -5.965 -10.268 -7.426 1.00 85.44 78 SER A O 1
ATOM 621 N N . ASP A 1 79 ? -7.635 -11.100 -8.688 1.00 86.88 79 ASP A N 1
ATOM 622 C CA . ASP A 1 79 ? -8.720 -10.565 -7.870 1.00 86.88 79 ASP A CA 1
ATOM 623 C C . ASP A 1 79 ? -8.624 -11.061 -6.425 1.00 86.88 79 ASP A C 1
ATOM 625 O O . ASP A 1 79 ? -8.872 -10.305 -5.494 1.00 86.88 79 ASP A O 1
ATOM 629 N N . LYS A 1 80 ? -8.171 -12.307 -6.218 1.00 86.06 80 LYS A N 1
ATOM 630 C CA . LYS A 1 80 ? -7.948 -12.870 -4.879 1.00 86.06 80 LYS A CA 1
ATOM 631 C C . LYS A 1 80 ? -6.934 -12.047 -4.085 1.00 86.06 80 LYS A C 1
ATOM 633 O O . LYS A 1 80 ? -7.161 -11.765 -2.910 1.00 86.06 80 LYS A O 1
ATOM 638 N N . PHE A 1 81 ? -5.821 -11.678 -4.719 1.00 85.50 81 PHE A N 1
ATOM 639 C CA . PHE A 1 81 ? -4.815 -10.827 -4.095 1.00 85.50 81 PHE A CA 1
ATOM 640 C C . PHE A 1 81 ? -5.378 -9.436 -3.793 1.00 85.50 81 PHE A C 1
ATOM 642 O O . PHE A 1 81 ? -5.172 -8.908 -2.701 1.00 85.50 81 PHE A O 1
ATOM 649 N N . TYR A 1 82 ? -6.115 -8.861 -4.743 1.00 85.31 82 TYR A N 1
ATOM 650 C CA . TYR A 1 82 ? -6.700 -7.536 -4.582 1.00 85.31 82 TYR A CA 1
ATOM 651 C C . TYR A 1 82 ? -7.740 -7.485 -3.452 1.00 85.31 82 TYR A C 1
ATOM 653 O O . TYR A 1 82 ? -7.684 -6.580 -2.622 1.00 85.31 82 TYR A O 1
ATOM 661 N N . SER A 1 83 ? -8.624 -8.481 -3.350 1.00 87.12 83 SER A N 1
ATOM 662 C CA . SER A 1 83 ? -9.572 -8.598 -2.235 1.00 87.12 83 SER A CA 1
ATOM 663 C C . SER A 1 83 ? -8.851 -8.736 -0.894 1.00 87.12 83 SER A C 1
ATOM 665 O O . SER A 1 83 ? -9.164 -8.004 0.036 1.00 87.12 83 SER A O 1
ATOM 667 N N . TYR A 1 84 ? -7.820 -9.585 -0.813 1.00 85.31 84 TYR A N 1
ATOM 668 C CA . TYR A 1 84 ? -7.012 -9.725 0.404 1.00 85.31 84 TYR A CA 1
ATOM 669 C C . TYR A 1 84 ? -6.341 -8.406 0.820 1.00 85.31 84 TYR A C 1
ATOM 671 O O . TYR A 1 84 ? -6.343 -8.049 1.997 1.00 85.31 84 TYR A O 1
ATOM 679 N N . PHE A 1 85 ? -5.799 -7.656 -0.146 1.00 86.31 85 PHE A N 1
ATOM 680 C CA . PHE A 1 85 ? -5.235 -6.330 0.104 1.00 86.31 85 PHE A CA 1
ATOM 681 C C . PHE A 1 85 ? -6.283 -5.369 0.680 1.00 86.31 85 PHE A C 1
ATOM 683 O O . PHE A 1 85 ? -6.000 -4.680 1.661 1.00 86.31 85 PHE A O 1
ATOM 690 N N . GLN A 1 86 ? -7.484 -5.333 0.094 1.00 85.75 86 GLN A N 1
ATOM 691 C CA . GLN A 1 86 ? -8.575 -4.479 0.569 1.00 85.75 86 GLN A CA 1
ATOM 692 C C . GLN A 1 86 ? -9.042 -4.862 1.976 1.00 85.75 86 GLN A C 1
ATOM 694 O O . GLN A 1 86 ? -9.310 -3.976 2.784 1.00 85.75 86 GLN A O 1
ATOM 699 N N . ASP A 1 87 ? -9.126 -6.158 2.272 1.00 86.12 87 ASP A N 1
ATOM 700 C CA . ASP A 1 87 ? -9.579 -6.650 3.572 1.00 86.12 87 ASP A CA 1
ATOM 701 C C . ASP A 1 87 ? -8.603 -6.261 4.686 1.00 86.12 87 ASP A C 1
ATOM 703 O O . ASP A 1 87 ? -9.036 -5.720 5.704 1.00 86.12 87 ASP A O 1
ATOM 707 N N . ILE A 1 88 ? -7.291 -6.435 4.466 1.00 83.75 88 ILE A N 1
ATOM 708 C CA . ILE A 1 88 ? -6.269 -5.971 5.418 1.00 83.75 88 ILE A CA 1
ATOM 709 C C . ILE A 1 88 ? -6.360 -4.458 5.590 1.00 83.75 88 ILE A C 1
ATOM 711 O O . ILE A 1 88 ? -6.454 -3.984 6.717 1.00 83.75 88 ILE A O 1
ATOM 715 N N . ALA A 1 89 ? -6.389 -3.704 4.487 1.00 84.25 89 ALA A N 1
ATOM 716 C CA . ALA A 1 89 ? -6.436 -2.246 4.530 1.00 84.25 89 ALA A CA 1
ATOM 717 C C . ALA A 1 89 ? -7.613 -1.729 5.375 1.00 84.25 89 ALA A C 1
ATOM 719 O O . ALA A 1 89 ? -7.439 -0.827 6.195 1.00 84.25 89 ALA A O 1
ATOM 720 N N . LYS A 1 90 ? -8.794 -2.337 5.211 1.00 84.88 90 LYS A N 1
ATOM 721 C CA . LYS A 1 90 ? -10.001 -2.018 5.984 1.00 84.88 90 LYS A CA 1
ATOM 722 C C . LYS A 1 90 ? -9.860 -2.388 7.450 1.00 84.88 90 LYS A C 1
ATOM 724 O O . LYS A 1 90 ? -10.161 -1.565 8.308 1.00 84.88 90 LYS A O 1
ATOM 729 N N . GLN A 1 91 ? -9.415 -3.610 7.741 1.00 83.00 91 GLN A N 1
ATOM 730 C CA . GLN A 1 91 ? -9.247 -4.082 9.116 1.00 83.00 91 GLN A CA 1
ATOM 731 C C . GLN A 1 91 ? -8.258 -3.210 9.883 1.00 83.00 91 GLN A C 1
ATOM 733 O O . GLN A 1 91 ? -8.567 -2.760 10.982 1.00 83.00 91 GLN A O 1
ATOM 738 N N . THR A 1 92 ? -7.101 -2.914 9.289 1.00 80.38 92 THR A N 1
ATOM 739 C CA . THR A 1 92 ? -6.090 -2.078 9.931 1.00 80.38 92 THR A CA 1
ATOM 740 C C . THR A 1 92 ? -6.627 -0.665 10.158 1.00 80.38 92 THR A C 1
ATOM 742 O O . THR A 1 92 ? -6.547 -0.176 11.282 1.00 80.38 92 THR A O 1
ATOM 745 N N . THR A 1 93 ? -7.302 -0.058 9.175 1.00 80.81 93 THR A N 1
ATOM 746 C CA . THR A 1 93 ? -7.949 1.255 9.349 1.00 80.81 93 THR A CA 1
ATOM 747 C C . THR A 1 93 ? -9.003 1.255 10.460 1.00 80.81 93 THR A C 1
ATOM 749 O O . THR A 1 93 ? -9.066 2.209 11.236 1.00 80.81 93 THR A O 1
ATOM 752 N N . LEU A 1 94 ? -9.820 0.202 10.567 1.00 81.38 94 LEU A N 1
ATOM 753 C CA . LEU A 1 94 ? -10.813 0.069 11.637 1.00 81.38 94 LEU A CA 1
ATOM 754 C C . LEU A 1 94 ? -10.145 0.005 13.011 1.00 81.38 94 LEU A C 1
ATOM 756 O O . LEU A 1 94 ? -10.518 0.787 13.880 1.00 81.38 94 LEU A O 1
ATOM 760 N N . ILE A 1 95 ? -9.112 -0.826 13.172 1.00 77.81 95 ILE A N 1
ATOM 761 C CA . ILE A 1 95 ? -8.367 -0.933 14.434 1.00 77.81 95 ILE A CA 1
ATOM 762 C C . ILE A 1 95 ? -7.710 0.407 14.783 1.00 77.81 95 ILE A C 1
ATOM 764 O O . ILE A 1 95 ? -7.787 0.853 15.926 1.00 77.81 95 ILE A O 1
ATOM 768 N N . TYR A 1 96 ? -7.098 1.094 13.812 1.00 77.50 96 TYR A N 1
ATOM 769 C CA . TYR A 1 96 ? -6.511 2.414 14.051 1.00 77.50 96 TYR A CA 1
ATOM 770 C C . TYR A 1 96 ? -7.569 3.431 14.498 1.00 77.50 96 TYR A C 1
ATOM 772 O O . TYR A 1 96 ? -7.350 4.160 15.465 1.00 77.50 96 TYR A O 1
ATOM 780 N N . ASN A 1 97 ? -8.730 3.469 13.846 1.00 75.75 97 ASN A N 1
ATOM 781 C CA . ASN A 1 97 ? -9.814 4.359 14.252 1.00 75.75 97 ASN A CA 1
ATOM 782 C C . ASN A 1 97 ? -10.348 3.998 15.645 1.00 75.75 97 ASN A C 1
ATOM 784 O O . ASN A 1 97 ? -10.526 4.879 16.478 1.00 75.75 97 ASN A O 1
ATOM 788 N N . GLU A 1 98 ? -10.551 2.719 15.941 1.00 75.62 98 GLU A N 1
ATOM 789 C CA . GLU A 1 98 ? -11.039 2.264 17.244 1.00 75.62 98 GLU A CA 1
ATOM 790 C C . GLU A 1 98 ? -10.048 2.556 18.378 1.00 75.62 98 GLU A C 1
ATOM 792 O O . GLU A 1 98 ? -10.436 3.086 19.421 1.00 75.62 98 GLU A O 1
ATOM 797 N N . VAL A 1 99 ? -8.764 2.251 18.193 1.00 72.06 99 VAL A N 1
ATOM 798 C CA . VAL A 1 99 ? -7.740 2.432 19.233 1.00 72.06 99 VAL A CA 1
ATOM 799 C C . VAL A 1 99 ? -7.397 3.908 19.436 1.00 72.06 99 VAL A C 1
ATOM 801 O O . VAL A 1 99 ? -7.228 4.353 20.572 1.00 72.06 99 VAL A O 1
ATOM 804 N N . PHE A 1 100 ? -7.276 4.682 18.353 1.00 69.81 100 PHE A N 1
ATOM 805 C CA . PHE A 1 100 ? -6.768 6.054 18.433 1.00 69.81 100 PHE A CA 1
ATOM 806 C C . PHE A 1 100 ? -7.860 7.133 18.432 1.00 69.81 100 PHE A C 1
ATOM 808 O O . PHE A 1 100 ? -7.594 8.227 18.931 1.00 69.81 100 PHE A O 1
ATOM 815 N N . ALA A 1 101 ? -9.080 6.863 17.944 1.00 64.81 101 ALA A N 1
ATOM 816 C CA . ALA A 1 101 ? -10.188 7.830 18.000 1.00 64.81 101 ALA A CA 1
ATOM 817 C C . ALA A 1 101 ? -11.088 7.665 19.239 1.00 64.81 101 ALA A C 1
ATOM 819 O O . ALA A 1 101 ? -11.796 8.603 19.610 1.00 64.81 101 ALA A O 1
ATOM 820 N N . THR A 1 102 ? -11.044 6.520 19.931 1.00 48.97 102 THR A N 1
ATOM 821 C CA . THR A 1 102 ? -11.804 6.295 21.170 1.00 48.97 102 THR A CA 1
ATOM 822 C C . THR A 1 102 ? -10.909 5.782 22.297 1.00 48.97 102 THR A C 1
ATOM 824 O O . THR A 1 102 ? -10.297 4.735 22.178 1.00 48.97 102 THR A O 1
ATOM 827 N N . MET A 1 103 ? -10.883 6.464 23.455 1.00 48.03 103 MET A N 1
ATOM 828 C CA . MET A 1 103 ? -10.113 6.045 24.652 1.00 48.03 103 MET A CA 1
ATOM 829 C C . MET A 1 103 ? -10.564 4.698 25.273 1.00 48.03 103 MET A C 1
ATOM 831 O O . MET A 1 103 ? -10.108 4.341 26.359 1.00 48.03 103 MET A O 1
ATOM 835 N N . LYS A 1 104 ? -11.525 3.991 24.668 1.00 47.34 104 LYS A N 1
ATOM 836 C CA . LYS A 1 104 ? -12.186 2.810 25.238 1.00 47.34 104 LYS A CA 1
ATOM 837 C C . LYS A 1 104 ? -12.576 1.827 24.134 1.00 47.34 104 LYS A C 1
ATOM 839 O O . LYS A 1 104 ? -13.722 1.850 23.694 1.00 47.34 104 LYS A O 1
ATOM 844 N N . THR A 1 105 ? -11.664 0.964 23.715 1.00 47.44 105 THR A N 1
ATOM 845 C CA . THR A 1 105 ? -11.972 -0.127 22.778 1.00 47.44 105 THR A CA 1
ATOM 846 C C . THR A 1 105 ? -11.353 -1.443 23.240 1.00 47.44 105 THR A C 1
ATOM 848 O O . THR A 1 105 ? -10.325 -1.456 23.914 1.00 47.44 105 THR A O 1
ATOM 851 N N . GLU A 1 106 ? -12.062 -2.543 22.954 1.00 57.62 106 GLU A N 1
ATOM 852 C CA . GLU A 1 106 ? -11.664 -3.929 23.262 1.00 57.62 106 GLU A CA 1
ATOM 853 C C . GLU A 1 106 ? -10.633 -4.475 22.260 1.00 57.62 106 GLU A C 1
ATOM 855 O O . GLU A 1 106 ? -9.955 -5.453 22.565 1.00 57.62 106 GLU A O 1
ATOM 860 N N . GLN A 1 107 ? -10.497 -3.845 21.085 1.00 58.66 107 GLN A N 1
ATOM 861 C CA . GLN A 1 107 ? -9.467 -4.175 20.101 1.00 58.66 107 GLN A CA 1
ATOM 862 C C . GLN A 1 107 ? -8.105 -3.673 20.573 1.00 58.66 107 GLN A C 1
ATOM 864 O O . GLN A 1 107 ? -7.955 -2.527 21.008 1.00 58.66 107 GLN A O 1
ATOM 869 N N . THR A 1 108 ? -7.098 -4.534 20.471 1.00 62.69 108 THR A N 1
ATOM 870 C CA . THR A 1 108 ? -5.734 -4.209 20.893 1.00 62.69 108 THR A CA 1
ATOM 871 C C . THR A 1 108 ? -4.827 -4.054 19.684 1.00 62.69 108 THR A C 1
ATOM 873 O O . THR A 1 108 ? -5.046 -4.647 18.634 1.00 62.69 108 THR A O 1
ATOM 876 N N . LEU A 1 109 ? -3.755 -3.272 19.830 1.00 67.50 109 LEU A N 1
ATOM 877 C CA . LEU A 1 109 ? -2.733 -3.114 18.784 1.00 67.50 109 LEU A CA 1
ATOM 878 C C . LEU A 1 109 ? -2.106 -4.454 18.344 1.00 67.50 109 LEU A C 1
ATOM 880 O O . LEU A 1 109 ? -1.475 -4.510 17.293 1.00 67.50 109 LEU A O 1
ATOM 884 N N . GLU A 1 110 ? -2.276 -5.516 19.136 1.00 70.31 110 GLU A N 1
ATOM 885 C CA . GLU A 1 110 ? -1.836 -6.882 18.835 1.00 70.31 110 GLU A CA 1
ATOM 886 C C . GLU A 1 110 ? -2.592 -7.510 17.650 1.00 70.31 110 GLU A C 1
ATOM 888 O O . GLU A 1 110 ? -2.046 -8.390 16.985 1.00 70.31 110 GLU A O 1
ATOM 893 N N . ASP A 1 111 ? -3.795 -7.017 17.335 1.00 71.38 111 ASP A N 1
ATOM 894 C CA . ASP A 1 111 ? -4.637 -7.511 16.236 1.00 71.38 111 ASP A CA 1
ATOM 895 C C . ASP A 1 111 ? -4.243 -6.921 14.866 1.00 71.38 111 ASP A C 1
ATOM 897 O O . ASP A 1 111 ? -4.761 -7.328 13.822 1.00 71.38 111 ASP A O 1
ATOM 901 N N . ILE A 1 112 ? -3.314 -5.957 14.839 1.00 71.50 112 ILE A N 1
ATOM 902 C CA . ILE A 1 112 ? -2.867 -5.311 13.603 1.00 71.50 112 ILE A CA 1
ATOM 903 C C . ILE A 1 112 ? -1.948 -6.251 12.818 1.00 71.50 112 ILE A C 1
ATOM 905 O O . ILE A 1 112 ? -0.798 -6.503 13.187 1.00 71.50 112 ILE A O 1
ATOM 909 N N . GLN A 1 113 ? -2.429 -6.705 11.660 1.00 73.38 113 GLN A N 1
ATOM 910 C CA . GLN A 1 113 ? -1.619 -7.437 10.695 1.00 73.38 113 GLN A CA 1
ATOM 911 C C . GLN A 1 113 ? -1.020 -6.489 9.640 1.00 73.38 113 GLN A C 1
ATOM 913 O O . GLN A 1 113 ? -1.659 -6.140 8.650 1.00 73.38 113 GLN A O 1
ATOM 918 N N . GLY A 1 114 ? 0.255 -6.131 9.811 1.00 76.56 114 GLY A N 1
ATOM 919 C CA . GLY A 1 114 ? 0.991 -5.312 8.841 1.00 76.56 114 GLY A CA 1
ATOM 920 C C . GLY A 1 114 ? 0.748 -3.807 8.980 1.00 76.56 114 GLY A C 1
ATOM 921 O O . GLY A 1 114 ? 0.427 -3.314 10.053 1.00 76.56 114 GLY A O 1
ATOM 922 N N . PHE A 1 115 ? 0.979 -3.061 7.899 1.00 77.25 115 PHE A N 1
ATOM 923 C CA . PHE A 1 115 ? 1.006 -1.591 7.883 1.00 77.25 115 PHE A CA 1
ATOM 924 C C . PHE A 1 115 ? 0.132 -0.971 6.783 1.00 77.25 115 PHE A C 1
ATOM 926 O O . PHE A 1 115 ? 0.184 0.241 6.564 1.00 77.25 115 PHE A O 1
ATOM 933 N N . VAL A 1 116 ? -0.630 -1.782 6.043 1.00 73.38 116 VAL A N 1
ATOM 934 C CA . VAL A 1 116 ? -1.529 -1.273 4.998 1.00 73.38 116 VAL A CA 1
ATOM 935 C C . VAL A 1 116 ? -2.774 -0.705 5.659 1.00 73.38 116 VAL A C 1
ATOM 937 O O . VAL A 1 116 ? -3.491 -1.434 6.321 1.00 73.38 116 VAL A O 1
ATOM 940 N N . ASN A 1 117 ? -3.054 0.573 5.423 1.00 70.06 117 ASN A N 1
ATOM 941 C CA . ASN A 1 117 ? -4.300 1.222 5.815 1.00 70.06 117 ASN A CA 1
ATOM 942 C C . ASN A 1 117 ? -5.048 1.681 4.567 1.00 70.06 117 ASN A C 1
ATOM 944 O O . ASN A 1 117 ? -4.431 2.170 3.613 1.00 70.06 117 ASN A O 1
ATOM 948 N N . GLU A 1 118 ? -6.371 1.553 4.576 1.00 71.88 118 GLU A N 1
ATOM 949 C CA . GLU A 1 118 ? -7.210 2.199 3.574 1.00 71.88 118 GLU A CA 1
ATOM 950 C C . GLU A 1 118 ? -7.054 3.718 3.711 1.00 71.88 118 GLU A C 1
ATOM 952 O O . GLU A 1 118 ? -7.240 4.283 4.792 1.00 71.88 118 GLU A O 1
ATOM 957 N N . TYR A 1 119 ? -6.674 4.378 2.613 1.00 68.75 119 TYR A N 1
ATOM 958 C CA . TYR A 1 119 ? -6.582 5.830 2.587 1.00 68.75 119 TYR A CA 1
ATOM 959 C C . TYR A 1 119 ? -7.996 6.397 2.710 1.00 68.75 119 TYR A C 1
ATOM 961 O O . TYR A 1 119 ? -8.830 6.224 1.820 1.00 68.75 119 TYR A O 1
ATOM 96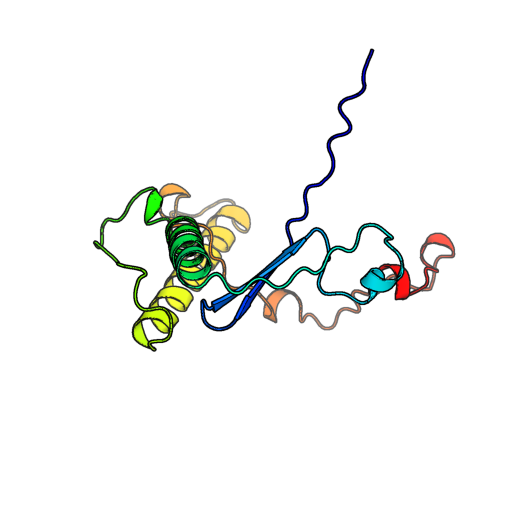9 N N . LEU A 1 120 ? -8.273 7.046 3.837 1.00 57.44 120 LEU A N 1
ATOM 970 C CA . LEU A 1 120 ? -9.588 7.575 4.170 1.00 57.44 120 LEU A CA 1
ATOM 971 C C . LEU A 1 120 ? -9.895 8.827 3.337 1.00 57.44 120 LEU A C 1
ATOM 973 O O . LEU A 1 120 ? -9.797 9.949 3.826 1.00 57.44 120 LEU A O 1
ATOM 977 N N . ILE A 1 121 ? -10.290 8.641 2.075 1.00 55.31 121 ILE A N 1
ATOM 978 C CA . ILE A 1 121 ? -10.682 9.750 1.191 1.00 55.31 121 ILE A CA 1
ATOM 979 C C . ILE A 1 121 ? -11.897 10.480 1.786 1.00 55.31 121 ILE A C 1
ATOM 981 O O . ILE A 1 121 ? -11.913 11.701 1.836 1.00 55.31 121 ILE A O 1
ATOM 985 N N . TYR A 1 122 ? -12.881 9.751 2.319 1.00 51.84 122 TYR A N 1
ATOM 986 C CA . TYR A 1 122 ? -14.133 10.344 2.805 1.00 51.84 122 TYR A CA 1
ATOM 987 C C . TYR A 1 122 ? -14.004 11.181 4.087 1.00 51.84 122 TYR A C 1
ATOM 989 O O . TYR A 1 122 ? -14.787 12.105 4.260 1.00 51.84 122 TYR A O 1
ATOM 997 N N . PHE A 1 123 ? -13.024 10.914 4.960 1.00 50.59 123 PHE A N 1
ATOM 998 C CA . PHE A 1 123 ? -12.800 11.729 6.170 1.00 50.59 123 PHE A CA 1
ATOM 999 C C . PHE A 1 123 ? -12.180 13.102 5.853 1.00 50.59 123 PHE A C 1
ATOM 1001 O O . PHE A 1 123 ? -12.287 14.017 6.658 1.00 50.59 123 PHE A O 1
ATOM 1008 N N . PHE A 1 124 ? -11.537 13.235 4.687 1.00 47.84 124 PHE A N 1
ATOM 1009 C CA . PHE A 1 124 ? -10.932 14.474 4.180 1.00 47.84 124 PHE A CA 1
ATOM 1010 C C . PHE A 1 124 ? -11.795 15.178 3.119 1.00 47.84 124 PHE A C 1
ATOM 1012 O O . PHE A 1 124 ? -11.369 16.181 2.559 1.00 47.84 124 PHE A O 1
ATOM 1019 N N . LEU A 1 125 ? -12.984 14.653 2.809 1.00 47.84 125 LEU A N 1
ATOM 1020 C CA . LEU A 1 125 ? -13.959 15.279 1.908 1.00 47.84 125 LEU A CA 1
ATOM 1021 C C . LEU A 1 125 ? -15.030 16.044 2.695 1.00 47.84 125 LEU A C 1
ATOM 1023 O O . LEU A 1 125 ? -16.194 16.064 2.294 1.00 47.84 125 LEU A O 1
ATOM 1027 N N . ASP A 1 126 ? -14.656 16.650 3.822 1.00 52.28 126 ASP A N 1
ATOM 1028 C CA . ASP A 1 126 ? -15.513 17.677 4.403 1.00 52.28 126 ASP A CA 1
ATOM 1029 C C . ASP A 1 126 ? -15.590 18.847 3.404 1.00 52.28 126 ASP A C 1
ATOM 1031 O O . ASP A 1 126 ? -14.648 19.067 2.635 1.00 52.28 126 ASP A O 1
ATOM 1035 N N . GLU A 1 127 ? -16.686 19.611 3.378 1.00 59.25 127 GLU A N 1
ATOM 1036 C CA . GLU A 1 127 ? -16.831 20.796 2.498 1.00 59.25 127 GLU A CA 1
ATOM 1037 C C . GLU A 1 127 ? -15.888 21.955 2.909 1.00 59.25 127 GLU A C 1
ATOM 1039 O O . GLU A 1 127 ? -16.145 23.134 2.657 1.00 59.25 127 GLU A O 1
ATOM 1044 N N . GLU A 1 128 ? -14.782 21.638 3.576 1.00 67.19 128 GLU A N 1
ATOM 1045 C CA . GLU A 1 128 ? -13.790 22.579 4.039 1.00 67.19 128 GLU A CA 1
ATOM 1046 C C . GLU A 1 128 ? -12.775 22.887 2.936 1.00 67.19 128 GLU A C 1
ATOM 1048 O O . GLU A 1 128 ? -12.213 22.023 2.261 1.00 67.19 128 GLU A O 1
ATOM 1053 N N . ASN A 1 129 ? -12.500 24.176 2.767 1.00 69.00 129 ASN A N 1
ATOM 1054 C CA . ASN A 1 129 ? -11.391 24.616 1.944 1.00 69.00 129 ASN A CA 1
ATOM 1055 C C . ASN A 1 129 ? -10.082 24.417 2.720 1.00 69.00 129 ASN A C 1
ATOM 1057 O O . ASN A 1 129 ? -9.727 25.246 3.556 1.00 69.00 129 ASN A O 1
ATOM 1061 N N . TYR A 1 130 ? -9.349 23.347 2.410 1.00 74.75 130 TYR A N 1
ATOM 1062 C CA . TYR A 1 130 ? -8.041 23.055 3.012 1.00 74.75 130 TYR A CA 1
ATOM 1063 C C . TYR A 1 130 ? -6.903 23.966 2.516 1.00 74.75 130 TYR A C 1
ATOM 1065 O O . TYR A 1 130 ? -5.755 23.804 2.936 1.00 74.75 130 TYR A O 1
ATOM 1073 N N . LEU A 1 131 ? -7.182 24.922 1.621 1.00 79.25 131 LEU A N 1
ATOM 1074 C CA . LEU A 1 131 ? -6.198 25.929 1.233 1.00 79.25 131 LEU A CA 1
ATOM 1075 C C . LEU A 1 131 ? -5.998 26.953 2.364 1.00 79.25 131 LEU A C 1
ATOM 1077 O O . LEU A 1 131 ? -6.960 27.325 3.041 1.00 79.25 131 LEU A O 1
ATOM 1081 N N . PRO A 1 132 ? -4.772 27.478 2.544 1.00 76.62 132 PRO A N 1
ATOM 1082 C CA . PRO A 1 132 ? -4.521 28.559 3.489 1.00 76.62 132 PRO A CA 1
ATOM 1083 C C . PRO A 1 132 ? -5.474 29.739 3.257 1.00 76.62 132 PRO A C 1
ATOM 1085 O O . PRO A 1 132 ? -5.695 30.166 2.121 1.00 76.62 132 PRO A O 1
ATOM 1088 N N . SER A 1 133 ? -6.034 30.297 4.333 1.00 70.00 133 SER A N 1
ATOM 1089 C CA . SER A 1 133 ? -6.931 31.447 4.218 1.00 70.00 133 SER A CA 1
ATOM 1090 C C . SER A 1 133 ? -6.161 32.681 3.741 1.00 70.00 133 SER A C 1
ATOM 1092 O O . SER A 1 133 ? -5.204 33.118 4.376 1.00 70.00 133 SER A O 1
ATOM 1094 N N . MET A 1 134 ? -6.617 33.306 2.655 1.00 70.50 134 MET A N 1
ATOM 1095 C CA . MET A 1 134 ? -5.967 34.485 2.050 1.00 70.50 134 MET A CA 1
ATOM 1096 C C . MET A 1 134 ? -6.202 35.795 2.832 1.00 70.50 134 MET A C 1
ATOM 1098 O O . MET A 1 134 ? -6.011 36.885 2.301 1.00 70.50 134 MET A O 1
ATOM 1102 N N . ILE A 1 135 ? -6.666 35.701 4.081 1.00 72.38 135 ILE A N 1
ATOM 1103 C CA . ILE A 1 135 ? -7.065 36.845 4.916 1.00 72.38 135 ILE A CA 1
ATOM 1104 C C . ILE A 1 135 ? -5.846 37.459 5.623 1.00 72.38 135 ILE A C 1
ATOM 1106 O O . ILE A 1 135 ? -5.797 38.671 5.827 1.00 72.38 135 ILE A O 1
ATOM 1110 N N . ASN A 1 136 ? -4.844 36.641 5.957 1.00 72.38 136 ASN A N 1
ATOM 1111 C CA . ASN A 1 136 ? -3.632 37.081 6.646 1.00 72.38 136 ASN A CA 1
ATOM 1112 C C . ASN A 1 136 ? -2.458 37.175 5.667 1.00 72.38 136 ASN A C 1
ATOM 1114 O O . ASN A 1 136 ? -2.241 36.267 4.869 1.00 72.38 136 ASN A O 1
ATOM 1118 N N . LEU A 1 137 ? -1.649 38.233 5.781 1.00 66.62 137 LEU A N 1
ATOM 1119 C CA . LEU A 1 137 ? -0.434 38.434 4.974 1.00 66.62 137 LEU A CA 1
ATOM 1120 C C . LEU A 1 137 ? 0.568 37.271 5.094 1.00 66.62 137 LEU A C 1
ATOM 1122 O O . LEU A 1 137 ? 1.252 36.960 4.127 1.00 66.62 137 LEU A O 1
ATOM 1126 N N . GLU A 1 138 ? 0.612 36.601 6.248 1.00 67.56 138 GLU A N 1
ATOM 1127 C CA . GLU A 1 138 ? 1.463 35.426 6.502 1.00 67.56 138 GLU A CA 1
ATOM 1128 C C . GLU A 1 138 ? 1.032 34.177 5.711 1.00 67.56 138 GLU A C 1
ATOM 1130 O O . GLU A 1 138 ? 1.840 33.279 5.490 1.00 67.56 138 GLU A O 1
ATOM 1135 N N . ASN A 1 139 ? -0.217 34.138 5.234 1.00 65.00 139 ASN A N 1
ATOM 1136 C CA . ASN A 1 139 ? -0.789 33.009 4.494 1.00 65.00 139 ASN A CA 1
ATOM 1137 C C . ASN A 1 139 ? -0.726 33.195 2.970 1.00 65.00 139 ASN A C 1
ATOM 1139 O O . ASN A 1 139 ? -1.154 32.315 2.221 1.00 65.00 139 ASN A O 1
ATOM 1143 N N . ILE A 1 140 ? -0.207 34.331 2.491 1.00 76.88 140 ILE A N 1
ATOM 1144 C CA . ILE A 1 140 ? -0.086 34.611 1.059 1.00 76.88 140 ILE A CA 1
ATOM 1145 C C . ILE A 1 140 ? 1.184 33.932 0.540 1.00 76.88 140 ILE A C 1
ATOM 1147 O O . ILE A 1 140 ? 2.261 34.522 0.475 1.00 76.88 140 ILE A O 1
ATOM 1151 N N . ALA A 1 141 ? 1.040 32.664 0.168 1.00 76.44 141 ALA A N 1
ATOM 1152 C CA . ALA A 1 141 ? 2.081 31.855 -0.449 1.00 76.44 141 ALA A CA 1
ATOM 1153 C C . ALA A 1 141 ? 1.634 31.407 -1.853 1.00 76.44 141 ALA A C 1
ATOM 1155 O O . ALA A 1 141 ? 0.479 31.009 -2.024 1.00 76.44 141 ALA A O 1
ATOM 1156 N N . PRO A 1 142 ? 2.516 31.435 -2.871 1.00 78.50 142 PRO A N 1
ATOM 1157 C CA . PRO A 1 142 ? 2.220 30.817 -4.158 1.00 78.50 142 PRO A CA 1
ATOM 1158 C C . PRO A 1 142 ? 1.861 29.337 -3.982 1.00 78.50 142 PRO A C 1
ATOM 1160 O O . PRO A 1 142 ? 2.594 28.598 -3.325 1.00 78.50 142 PRO A O 1
ATOM 1163 N N . LEU A 1 143 ? 0.776 28.883 -4.620 1.00 76.88 143 LEU A N 1
ATOM 1164 C CA . LEU A 1 143 ? 0.355 27.474 -4.571 1.00 76.88 143 LEU A CA 1
ATOM 1165 C C . LEU A 1 143 ? 1.440 26.515 -5.083 1.00 76.88 143 LEU A C 1
ATOM 1167 O O . LEU A 1 143 ? 1.533 25.393 -4.604 1.00 76.88 143 LEU A O 1
ATOM 1171 N N . THR A 1 144 ? 2.333 27.004 -5.947 1.00 73.75 144 THR A N 1
ATOM 1172 C CA . THR A 1 144 ? 3.518 26.296 -6.462 1.00 73.75 144 THR A CA 1
ATOM 1173 C C . THR A 1 144 ? 4.538 25.884 -5.394 1.00 73.75 144 THR A C 1
ATOM 1175 O O . THR A 1 144 ? 5.588 25.350 -5.729 1.00 73.75 144 THR A O 1
ATOM 1178 N N . ILE A 1 145 ? 4.334 26.250 -4.126 1.00 76.81 145 ILE A N 1
ATOM 1179 C CA . ILE A 1 145 ? 5.133 25.750 -2.996 1.00 76.81 145 ILE A CA 1
ATOM 1180 C C . ILE A 1 145 ? 4.613 24.377 -2.533 1.00 76.81 145 ILE A C 1
ATOM 1182 O O . ILE A 1 145 ? 5.374 23.593 -1.969 1.00 76.81 145 ILE A O 1
ATOM 1186 N N . TRP A 1 146 ? 3.335 24.083 -2.785 1.00 74.69 146 TRP A N 1
ATOM 1187 C CA . TRP A 1 146 ? 2.632 22.883 -2.324 1.00 74.69 146 TRP A CA 1
ATOM 1188 C C . TRP A 1 146 ? 2.350 21.868 -3.440 1.00 74.69 146 TRP A C 1
ATOM 1190 O O . TRP A 1 146 ? 2.052 20.713 -3.141 1.00 74.69 146 TRP A O 1
ATOM 1200 N N . THR A 1 147 ? 2.449 22.294 -4.701 1.00 66.38 147 THR A N 1
ATOM 1201 C CA . THR A 1 147 ? 2.327 21.478 -5.920 1.00 66.38 147 THR A CA 1
ATOM 1202 C C . THR A 1 147 ? 3.686 21.323 -6.569 1.00 66.38 147 THR A C 1
ATOM 1204 O O . THR A 1 147 ? 4.082 20.174 -6.835 1.00 66.38 147 THR A O 1
#

Radius of gyration: 20.25 Å; chains: 1; bounding box: 50×58×42 Å

Foldseek 3Di:
DDDPPPDPPPWDWDDDPLFKIWIDSDDPDPCRVPDPRDDGDIDGDNVCSLVVVQVVVCQQQLVVVPNPPVDGCNDPPDPVNVVVLVVLQDVQQVLCCQVPVDVDDPRDPVPRGGNRHDDCPPVVPDVDDPQFDPPDPVSPDPCVVVD

pLDDT: mean 70.01, std 14.5, range [26.31, 87.25]

Secondary structure (DSSP, 8-state):
-----------EEEEETTTEEEEES--SSGGGGG-TT-----EE-HHHHHHHHHHHHHHHTSTTT--TT----S--SSHHHHHHHHHHHHHHHHHHHHHHH-S--S--GGG--SS-----TGGG-SS---SPPTTSGGG---GGGT-

Sequence (147 aa):
MGSLVSSRNNICSFKIDDRMSTCGSANINDLKEKDDRFIEESVLVGKFCSSWRTKIFEILFGIHFNNPNNTEVTDRVSDKFYSYFQDIAKQTTLIYNEVFATMKTEQTLEDIQGFVNEYLIYFFLDEENYLPSMINLENIAPLTIWT